Protein AF-A0AAW7AZ38-F1 (afdb_monomer_lite)

Radius of gyration: 20.63 Å; chains: 1; bounding box: 46×60×44 Å

Secondary structure (DSSP, 8-state):
-HHHHHHHHHHHTT-TTS-HHHHHHHHHHHHHHHTT-----HHHHH-SSTT-TT-TTS-SSEEEEEE-SSSSEEEEEEEEEPPTT-GGGEETTEE--SEEEEEEEEEEPPSS--SB-TTS-B---HHHHHHHHHHHHHHT--EEEEETTEEEEPPP----

Sequence (160 aa):
MQKLSYAWDVISSNDPDLSPRETDAIKRAIGALDEADFNLLPSELAVIRRDGAGYSDLPCPRLQLRWDKCGDICHYELVMELSEFDIRREKNGEVRSRFIAVPMGCTTRYPGGSPRSEAGVIDTPYRDGVHIRLDMKHLDLPGYALWEGHAYALQEFSHD

pLDDT: mean 72.19, std 16.55, range [35.34, 95.62]

Structure (mmCIF, N/CA/C/O backbone):
data_AF-A0AAW7AZ38-F1
#
_entry.id   AF-A0AAW7AZ38-F1
#
loop_
_atom_site.group_PDB
_atom_site.id
_atom_site.type_symbol
_atom_site.label_atom_id
_atom_site.label_alt_id
_atom_site.label_comp_id
_atom_site.label_asym_id
_atom_site.label_entity_id
_atom_site.label_seq_id
_atom_site.pdbx_PDB_ins_code
_atom_site.Cartn_x
_atom_site.Cartn_y
_atom_site.Cartn_z
_atom_site.occupancy
_atom_site.B_iso_or_equiv
_atom_site.auth_seq_id
_atom_site.auth_comp_id
_atom_site.auth_asym_id
_atom_site.auth_atom_id
_atom_site.pdbx_PDB_model_num
ATOM 1 N N . MET A 1 1 ? 6.780 34.246 11.605 1.00 49.94 1 MET A N 1
ATOM 2 C CA . MET A 1 1 ? 7.204 35.095 10.469 1.00 49.94 1 MET A CA 1
ATOM 3 C C . MET A 1 1 ? 8.673 35.530 10.532 1.00 49.94 1 MET A C 1
ATOM 5 O O . MET A 1 1 ? 9.352 35.346 9.539 1.00 49.94 1 MET A O 1
ATOM 9 N N . GLN A 1 2 ? 9.222 35.997 11.665 1.00 46.72 2 GLN A N 1
ATOM 10 C CA . GLN A 1 2 ? 10.632 36.458 11.755 1.00 46.72 2 GLN A CA 1
ATOM 11 C C . GLN A 1 2 ? 11.721 35.423 11.373 1.00 46.72 2 GLN A C 1
ATOM 13 O O . GLN A 1 2 ? 12.794 35.812 10.932 1.00 46.72 2 GLN A O 1
ATOM 18 N N . LYS A 1 3 ? 11.465 34.111 11.511 1.00 50.81 3 LYS A N 1
ATOM 19 C CA . LYS A 1 3 ? 12.450 33.052 11.194 1.00 50.81 3 LYS A CA 1
ATOM 20 C C . LYS A 1 3 ? 12.603 32.747 9.694 1.00 50.81 3 LYS A C 1
ATOM 22 O O . LYS A 1 3 ? 13.652 32.254 9.302 1.00 50.81 3 LYS A O 1
ATOM 27 N N . LEU A 1 4 ? 11.590 33.040 8.871 1.00 55.56 4 LEU A N 1
ATOM 28 C CA . LEU A 1 4 ? 11.641 32.808 7.417 1.00 55.56 4 LEU A CA 1
ATOM 29 C C . LEU A 1 4 ? 12.402 33.922 6.686 1.00 55.56 4 LEU A C 1
ATOM 31 O O . LEU A 1 4 ? 13.119 33.638 5.734 1.00 55.56 4 LEU A O 1
ATOM 35 N N . SER A 1 5 ? 12.331 35.162 7.187 1.00 60.81 5 SER A N 1
ATOM 36 C CA . SER A 1 5 ? 13.109 36.287 6.643 1.00 60.81 5 SER A CA 1
ATOM 37 C C . SER A 1 5 ? 14.618 36.049 6.775 1.00 60.81 5 SER A C 1
ATOM 39 O O . SER A 1 5 ? 15.341 36.227 5.805 1.00 60.81 5 SER A O 1
ATOM 41 N N . TYR A 1 6 ? 15.084 35.537 7.920 1.00 61.69 6 TYR A N 1
ATOM 42 C CA . TYR A 1 6 ? 16.502 35.219 8.119 1.00 61.69 6 TYR A CA 1
ATOM 43 C C . TYR A 1 6 ? 17.017 34.134 7.156 1.00 61.69 6 TYR A C 1
ATOM 45 O O . TYR A 1 6 ? 18.121 34.242 6.633 1.00 61.69 6 TYR A O 1
ATOM 53 N N . ALA A 1 7 ? 16.214 33.099 6.883 1.00 60.38 7 ALA A N 1
ATOM 54 C CA . ALA A 1 7 ? 16.587 32.039 5.945 1.00 60.38 7 ALA A CA 1
ATOM 55 C C . ALA A 1 7 ? 16.670 32.552 4.496 1.00 60.38 7 ALA A C 1
ATOM 57 O O . ALA A 1 7 ? 17.598 32.198 3.768 1.00 60.38 7 ALA A O 1
ATOM 58 N N . TRP A 1 8 ? 15.742 33.428 4.098 1.00 66.19 8 TRP A N 1
ATOM 59 C CA . TRP A 1 8 ? 15.791 34.105 2.802 1.00 66.19 8 TRP A CA 1
ATOM 60 C C . TRP A 1 8 ? 17.009 35.021 2.661 1.00 66.19 8 TRP A C 1
ATOM 62 O O . TRP A 1 8 ? 17.638 35.021 1.602 1.00 66.19 8 TRP A O 1
ATOM 72 N N . ASP A 1 9 ? 17.380 35.745 3.717 1.00 66.56 9 ASP A N 1
ATOM 73 C CA . ASP A 1 9 ? 18.547 36.632 3.716 1.00 66.56 9 ASP A CA 1
ATOM 74 C C . ASP A 1 9 ? 19.862 35.848 3.562 1.00 66.56 9 ASP A C 1
ATOM 76 O O . ASP A 1 9 ? 20.708 36.219 2.749 1.00 66.56 9 ASP A O 1
ATOM 80 N N . VAL A 1 10 ? 20.005 34.709 4.253 1.00 62.44 10 VAL A N 1
ATOM 81 C CA . VAL A 1 10 ? 21.181 33.821 4.137 1.00 62.44 10 VAL A CA 1
ATOM 82 C C . VAL A 1 10 ? 21.349 33.298 2.704 1.00 62.44 10 VAL A C 1
ATOM 84 O O . VAL A 1 10 ? 22.443 33.339 2.149 1.00 62.44 10 VAL A O 1
ATOM 87 N N . ILE A 1 11 ? 20.265 32.896 2.043 1.00 61.31 11 ILE A N 1
ATOM 88 C CA . ILE A 1 11 ? 20.314 32.352 0.672 1.00 61.31 11 ILE A CA 1
ATOM 89 C C . ILE A 1 11 ? 20.485 33.442 -0.385 1.00 61.31 11 ILE A C 1
ATOM 91 O O . ILE A 1 11 ? 21.109 33.217 -1.423 1.00 61.31 11 ILE A O 1
ATOM 95 N N . SER A 1 12 ? 19.928 34.626 -0.136 1.00 64.12 12 SER A N 1
ATOM 96 C CA . SER A 1 12 ? 20.070 35.781 -1.027 1.00 64.12 12 SER A CA 1
ATOM 97 C C . SER A 1 12 ? 21.464 36.403 -0.933 1.00 64.12 12 SER A C 1
ATOM 99 O O . SER A 1 12 ? 21.906 37.047 -1.881 1.00 64.12 12 SER A O 1
ATOM 101 N N . SER A 1 13 ? 22.177 36.170 0.175 1.00 63.50 13 SER A N 1
ATOM 102 C CA . SER A 1 13 ? 23.541 36.659 0.385 1.00 63.50 13 SER A CA 1
ATOM 103 C C . SER A 1 13 ? 24.637 35.899 -0.379 1.00 63.50 13 SER A C 1
ATOM 105 O O . SER A 1 13 ? 25.791 36.306 -0.290 1.00 63.50 13 SER A O 1
ATOM 107 N N . ASN A 1 14 ? 24.295 34.883 -1.193 1.00 58.84 14 ASN A N 1
ATOM 108 C CA . ASN A 1 14 ? 25.255 34.060 -1.950 1.00 58.84 14 ASN A CA 1
ATOM 109 C C . ASN A 1 14 ? 26.381 33.537 -1.040 1.00 58.84 14 ASN A C 1
ATOM 111 O O . ASN A 1 14 ? 27.549 33.900 -1.193 1.00 58.84 14 ASN A O 1
ATOM 115 N N . ASP A 1 15 ? 26.007 32.691 -0.081 1.00 63.75 15 ASP A N 1
ATOM 116 C CA . ASP A 1 15 ? 26.968 31.988 0.764 1.00 63.75 15 ASP A CA 1
ATOM 117 C C . ASP A 1 15 ? 27.976 31.220 -0.124 1.00 63.75 15 ASP A C 1
ATOM 119 O O . ASP A 1 15 ? 27.556 30.355 -0.903 1.00 63.75 15 ASP A O 1
ATOM 123 N N . PRO A 1 16 ? 29.283 31.552 -0.076 1.00 63.47 16 PRO A N 1
ATOM 124 C CA . PRO A 1 16 ? 30.288 30.973 -0.966 1.00 63.47 16 PRO A CA 1
ATOM 125 C C . PRO A 1 16 ? 30.515 29.474 -0.733 1.00 63.47 16 PRO A C 1
ATOM 127 O O . PRO A 1 16 ? 31.099 28.823 -1.602 1.00 63.47 16 PRO A O 1
ATOM 130 N N . ASP A 1 17 ? 30.044 28.928 0.392 1.00 72.06 17 ASP A N 1
ATOM 131 C CA . ASP A 1 17 ? 30.178 27.510 0.727 1.00 72.06 17 ASP A CA 1
ATOM 132 C C . ASP A 1 17 ? 29.023 26.649 0.185 1.00 72.06 17 ASP A C 1
ATOM 134 O O . ASP A 1 17 ? 29.096 25.419 0.225 1.00 72.06 17 ASP A O 1
ATOM 138 N N . LEU A 1 18 ? 27.965 27.260 -0.365 1.00 68.25 18 LEU A N 1
ATOM 139 C CA . LEU A 1 18 ? 26.851 26.530 -0.969 1.00 68.25 18 LEU A CA 1
ATOM 140 C C . LEU A 1 18 ? 27.056 26.345 -2.471 1.00 68.25 18 LEU A C 1
ATOM 142 O O . LEU A 1 18 ? 27.183 27.299 -3.242 1.00 68.25 18 LEU A O 1
ATOM 146 N N . SER A 1 19 ? 26.998 25.094 -2.933 1.00 76.44 19 SER A N 1
ATOM 147 C CA . SER A 1 19 ? 27.014 24.829 -4.369 1.00 76.44 19 SER A CA 1
ATOM 148 C C . SER A 1 19 ? 25.736 25.352 -5.049 1.00 76.44 19 SER A C 1
ATOM 150 O O . SER A 1 19 ? 24.683 25.500 -4.411 1.00 76.44 19 SER A O 1
ATOM 152 N N . PRO A 1 20 ? 25.753 25.563 -6.381 1.00 70.50 20 PRO A N 1
ATOM 153 C CA . PRO A 1 20 ? 24.559 25.977 -7.120 1.00 70.50 20 PRO A CA 1
ATOM 154 C C . PRO A 1 20 ? 23.374 25.016 -6.947 1.00 70.50 20 PRO A C 1
ATOM 156 O O . PRO A 1 20 ? 22.221 25.440 -6.917 1.00 70.50 20 PRO A O 1
ATOM 159 N N . ARG A 1 21 ? 23.655 23.715 -6.795 1.00 61.81 21 ARG A N 1
ATOM 160 C CA . ARG A 1 21 ? 22.635 22.672 -6.630 1.00 61.81 21 ARG A CA 1
ATOM 161 C C . ARG A 1 21 ? 22.004 22.694 -5.239 1.00 61.81 21 ARG A C 1
ATOM 163 O O . ARG A 1 21 ? 20.795 22.516 -5.122 1.00 61.81 21 ARG A O 1
ATOM 170 N N . GLU A 1 22 ? 22.806 22.907 -4.202 1.00 62.91 22 GLU A N 1
ATOM 171 C CA . GLU A 1 22 ? 22.313 23.038 -2.826 1.00 62.91 22 GLU A CA 1
ATOM 172 C C . GLU A 1 22 ? 21.500 24.322 -2.670 1.00 62.91 22 GLU A C 1
ATOM 174 O O . GLU A 1 22 ? 20.402 24.294 -2.121 1.00 62.91 22 GLU A O 1
ATOM 179 N N . THR A 1 23 ? 21.967 25.416 -3.272 1.00 69.88 23 THR A N 1
ATOM 180 C CA . THR A 1 23 ? 21.247 26.694 -3.304 1.00 69.88 23 THR A CA 1
ATOM 181 C C . THR A 1 23 ? 19.867 26.551 -3.958 1.00 69.88 23 THR A C 1
ATOM 183 O O . THR A 1 23 ? 18.871 27.030 -3.419 1.00 69.88 23 THR A O 1
ATOM 186 N N . ASP A 1 24 ? 19.780 25.858 -5.096 1.00 65.50 24 ASP A N 1
ATOM 187 C CA . ASP A 1 24 ? 18.519 25.574 -5.795 1.00 65.50 24 ASP A CA 1
ATOM 188 C C . ASP A 1 24 ? 17.581 24.664 -4.976 1.00 65.50 24 ASP A C 1
ATOM 190 O O . ASP A 1 24 ? 16.375 24.905 -4.893 1.00 65.50 24 ASP A O 1
ATOM 194 N N . ALA A 1 25 ? 18.123 23.646 -4.300 1.00 60.34 25 ALA A N 1
ATOM 195 C CA . ALA A 1 25 ? 17.347 22.773 -3.420 1.00 60.34 25 ALA A CA 1
ATOM 196 C C . ALA A 1 25 ? 16.750 23.527 -2.220 1.00 60.34 25 ALA A C 1
ATOM 198 O O . ALA A 1 25 ? 15.573 23.335 -1.908 1.00 60.34 25 ALA A O 1
ATOM 199 N N . ILE A 1 26 ? 17.521 24.413 -1.585 1.00 68.94 26 ILE A N 1
ATOM 200 C CA . ILE A 1 26 ? 17.048 25.193 -0.438 1.00 68.94 26 ILE A CA 1
ATOM 201 C C . ILE A 1 26 ? 16.027 26.249 -0.892 1.00 68.94 26 ILE A C 1
ATOM 203 O O . ILE A 1 26 ? 14.993 26.403 -0.245 1.00 68.94 26 ILE A O 1
ATOM 207 N N . LYS A 1 27 ? 16.241 26.912 -2.040 1.00 67.19 27 LYS A N 1
ATOM 208 C CA . LYS A 1 27 ? 15.257 27.844 -2.626 1.00 67.19 27 LYS A CA 1
ATOM 209 C C . LYS A 1 27 ? 13.917 27.168 -2.902 1.00 67.19 27 LYS A C 1
ATOM 211 O O . LYS A 1 27 ? 12.882 27.726 -2.554 1.00 67.19 27 LYS A O 1
ATOM 216 N N . ARG A 1 28 ? 13.924 25.949 -3.457 1.00 58.59 28 ARG A N 1
ATOM 217 C CA . ARG A 1 28 ? 12.696 25.155 -3.636 1.00 58.59 28 ARG A CA 1
ATOM 218 C C . ARG A 1 28 ? 12.037 24.794 -2.309 1.00 58.59 28 ARG A C 1
ATOM 220 O O . ARG A 1 28 ? 10.824 24.917 -2.192 1.00 58.59 28 ARG A O 1
ATOM 227 N N . ALA A 1 29 ? 12.818 24.368 -1.316 1.00 62.12 29 ALA A N 1
ATOM 228 C CA . ALA A 1 29 ? 12.289 24.008 -0.003 1.00 62.12 29 ALA A CA 1
ATOM 229 C C . ALA A 1 29 ? 11.642 25.208 0.706 1.00 62.12 29 ALA A C 1
ATOM 231 O O . ALA A 1 29 ? 10.582 25.064 1.301 1.00 62.12 29 ALA A O 1
ATOM 232 N N . ILE A 1 30 ? 12.242 26.397 0.612 1.00 67.69 30 ILE A N 1
ATOM 233 C CA . ILE A 1 30 ? 11.681 27.618 1.200 1.00 67.69 30 ILE A CA 1
ATOM 234 C C . ILE A 1 30 ? 10.493 28.137 0.401 1.00 67.69 30 ILE A C 1
ATOM 236 O O . ILE A 1 30 ? 9.507 28.508 1.020 1.00 67.69 30 ILE A O 1
ATOM 240 N N . GLY A 1 31 ? 10.539 28.116 -0.934 1.00 61.47 31 GLY A N 1
ATOM 241 C CA . GLY A 1 31 ? 9.373 28.442 -1.761 1.00 61.47 31 GLY A CA 1
ATOM 242 C C . GLY A 1 31 ? 8.173 27.564 -1.402 1.00 61.47 31 GLY A C 1
ATOM 243 O O . GLY A 1 31 ? 7.086 28.075 -1.166 1.00 61.47 31 GLY A O 1
ATOM 244 N N . ALA A 1 32 ? 8.404 26.263 -1.207 1.00 57.44 32 ALA A N 1
ATOM 245 C CA . ALA A 1 32 ? 7.376 25.336 -0.743 1.00 57.44 32 ALA A CA 1
ATOM 246 C C . ALA A 1 32 ? 6.857 25.669 0.675 1.00 57.44 32 ALA A C 1
ATOM 248 O O . ALA A 1 32 ? 5.685 25.452 0.968 1.00 57.44 32 ALA A O 1
ATOM 249 N N . LEU A 1 33 ? 7.704 26.205 1.561 1.00 61.50 33 LEU A N 1
ATOM 250 C CA . LEU A 1 33 ? 7.308 26.639 2.907 1.00 61.50 33 LEU A CA 1
ATOM 251 C C . LEU A 1 33 ? 6.565 27.988 2.917 1.00 61.50 33 LEU A C 1
ATOM 253 O O . LEU A 1 33 ? 5.692 28.179 3.762 1.00 61.50 33 LEU A O 1
ATOM 257 N N . ASP A 1 34 ? 6.910 28.910 2.015 1.00 61.50 34 ASP A N 1
ATOM 258 C CA . ASP A 1 34 ? 6.355 30.271 1.929 1.00 61.50 34 ASP A CA 1
ATOM 259 C C . ASP A 1 34 ? 5.014 30.302 1.175 1.00 61.50 34 ASP A C 1
ATOM 261 O O . ASP A 1 34 ? 4.111 31.049 1.545 1.00 61.50 34 ASP A O 1
ATOM 265 N N . GLU A 1 35 ? 4.827 29.410 0.194 1.00 59.31 35 GLU A N 1
ATOM 266 C CA . GLU A 1 35 ? 3.530 29.164 -0.463 1.00 59.31 35 GLU A CA 1
ATOM 267 C C . GLU A 1 35 ? 2.493 28.501 0.464 1.00 59.31 35 GLU A C 1
ATOM 269 O O . GLU A 1 35 ? 1.323 28.413 0.104 1.00 59.31 35 GLU A O 1
ATOM 274 N N . ALA A 1 36 ? 2.901 28.091 1.672 1.00 46.06 36 ALA A N 1
ATOM 275 C CA . ALA A 1 36 ? 2.042 27.669 2.773 1.00 46.06 36 ALA A CA 1
ATOM 276 C C . ALA A 1 36 ? 0.862 26.760 2.370 1.00 46.06 36 ALA A C 1
ATOM 278 O O . ALA A 1 36 ? -0.295 27.089 2.620 1.00 46.06 36 ALA A O 1
ATOM 279 N N . ASP A 1 37 ? 1.168 25.555 1.880 1.00 42.50 37 ASP A N 1
ATOM 280 C CA . ASP A 1 37 ? 0.288 24.386 2.052 1.00 42.50 37 ASP A CA 1
ATOM 281 C C . ASP A 1 37 ? 0.943 23.345 2.979 1.00 42.50 37 ASP A C 1
ATOM 283 O O . ASP A 1 37 ? 0.936 22.138 2.751 1.00 42.50 37 ASP A O 1
ATOM 287 N N . PHE A 1 38 ? 1.575 23.832 4.051 1.00 45.62 38 PHE A N 1
ATOM 288 C CA . PHE A 1 38 ? 2.080 23.001 5.144 1.00 45.62 38 PHE A CA 1
ATOM 289 C C . PHE A 1 38 ? 1.415 23.385 6.462 1.00 45.62 38 PHE A C 1
ATOM 291 O O . PHE A 1 38 ? 2.069 23.653 7.467 1.00 45.62 38 PHE A O 1
ATOM 298 N N . ASN A 1 39 ? 0.087 23.302 6.472 1.00 40.38 39 ASN A N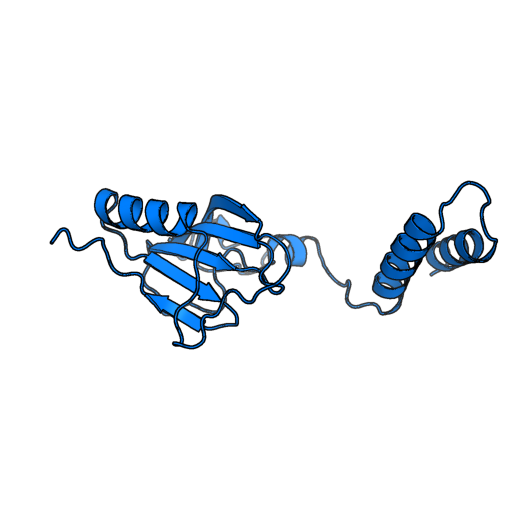 1
ATOM 299 C CA . ASN A 1 39 ? -0.638 22.910 7.677 1.00 40.38 39 ASN A CA 1
ATOM 300 C C . ASN A 1 39 ? -0.597 21.386 7.877 1.00 40.38 39 ASN A C 1
ATOM 302 O O . ASN A 1 39 ? -1.498 20.854 8.513 1.00 40.38 39 ASN A O 1
ATOM 306 N N . LEU A 1 40 ? 0.467 20.701 7.419 1.00 42.41 40 LEU A N 1
ATOM 307 C CA . LEU A 1 40 ? 0.701 19.292 7.725 1.00 42.41 40 LEU A CA 1
ATOM 308 C C . LEU A 1 40 ? 0.950 19.130 9.222 1.00 42.41 40 LEU A C 1
ATOM 310 O O . LEU A 1 40 ? 2.084 19.059 9.701 1.00 42.41 40 LEU A O 1
ATOM 314 N N . LEU A 1 41 ? -0.143 19.057 9.977 1.00 40.25 41 LEU A N 1
ATOM 315 C CA . LEU A 1 41 ? -0.137 18.582 11.344 1.00 40.25 41 LEU A CA 1
ATOM 316 C C . LEU A 1 41 ? 0.586 17.222 11.351 1.00 40.25 41 LEU A C 1
ATOM 318 O O . LEU A 1 41 ? 0.518 16.462 10.383 1.00 40.25 41 LEU A O 1
ATOM 322 N N . PRO A 1 42 ? 1.229 16.821 12.453 1.00 38.56 42 PRO A N 1
ATOM 323 C CA . PRO A 1 42 ? 1.682 15.441 12.606 1.00 38.56 42 PRO A CA 1
ATOM 324 C C . PRO A 1 42 ? 0.550 14.418 12.387 1.00 38.56 42 PRO A C 1
ATOM 326 O O . PRO A 1 42 ? 0.826 13.264 12.063 1.00 38.56 42 PRO A O 1
ATOM 329 N N . SER A 1 43 ? -0.720 14.831 12.535 1.00 37.28 43 SER A N 1
ATOM 330 C CA . SER A 1 43 ? -1.879 14.065 12.075 1.00 37.28 43 SER A CA 1
ATOM 331 C C . SER A 1 43 ? -1.907 13.929 10.555 1.00 37.28 43 SER A C 1
ATOM 333 O O . SER A 1 43 ? -2.078 12.814 10.110 1.00 37.28 43 SER A O 1
ATOM 335 N N . GLU A 1 44 ? -1.625 14.953 9.755 1.00 35.34 44 GLU A N 1
ATOM 336 C CA . GLU A 1 44 ? -1.526 14.857 8.290 1.00 35.34 44 GLU A CA 1
ATOM 337 C C . GLU A 1 44 ? -0.301 14.057 7.805 1.00 35.34 44 GLU A C 1
ATOM 339 O O . GLU A 1 44 ? -0.407 13.346 6.812 1.00 35.34 44 GLU A O 1
ATOM 344 N N . LEU A 1 45 ? 0.818 14.035 8.547 1.00 36.81 45 LEU A N 1
ATOM 345 C CA . LEU A 1 45 ? 1.923 13.084 8.299 1.00 36.81 45 LEU A CA 1
ATOM 346 C C . LEU A 1 45 ? 1.565 11.639 8.697 1.00 36.81 45 LEU A C 1
ATOM 348 O O . LEU A 1 45 ? 2.033 10.685 8.075 1.00 36.81 45 LEU A O 1
ATOM 352 N N . ALA A 1 46 ? 0.710 11.460 9.707 1.00 36.28 46 ALA A N 1
ATOM 353 C CA . ALA A 1 46 ? 0.133 10.164 10.071 1.00 36.28 46 ALA A CA 1
ATOM 354 C C . ALA A 1 46 ? -1.087 9.774 9.201 1.00 36.28 46 ALA A C 1
ATOM 356 O O . ALA A 1 46 ? -1.500 8.616 9.224 1.00 36.28 46 ALA A O 1
ATOM 357 N N . VAL A 1 47 ? -1.631 10.728 8.436 1.00 38.69 47 VAL A N 1
ATOM 358 C CA . VAL A 1 47 ? -2.810 10.653 7.551 1.00 38.69 47 VAL A CA 1
ATOM 359 C C . VAL A 1 47 ? -2.395 10.873 6.088 1.00 38.69 47 VAL A C 1
ATOM 361 O O . VAL A 1 47 ? -3.242 11.079 5.220 1.00 38.69 47 VAL A O 1
ATOM 364 N N . ILE A 1 48 ? -1.110 10.694 5.739 1.00 41.72 48 ILE A N 1
ATOM 365 C CA . ILE A 1 48 ? -0.740 10.315 4.367 1.00 41.72 48 ILE A CA 1
ATOM 366 C C . ILE A 1 48 ? -1.303 8.909 4.140 1.00 41.72 48 ILE A C 1
ATOM 368 O O . ILE A 1 48 ? -0.585 7.928 4.277 1.00 41.72 48 ILE A O 1
ATOM 372 N N . ARG A 1 49 ? -2.620 8.848 3.908 1.00 48.31 49 ARG A N 1
ATOM 373 C CA . ARG A 1 49 ? -3.502 7.787 3.410 1.00 48.31 49 ARG A CA 1
ATOM 374 C C . ARG A 1 49 ? -2.880 6.393 3.305 1.00 48.31 49 ARG A C 1
ATOM 376 O O . ARG A 1 49 ? -2.894 5.778 2.241 1.00 48.31 49 ARG A O 1
ATOM 383 N N . ARG A 1 50 ? -2.320 5.880 4.403 1.00 49.56 50 ARG A N 1
ATOM 384 C CA . ARG A 1 50 ? -1.838 4.493 4.465 1.00 49.56 50 ARG A CA 1
ATOM 385 C C . ARG A 1 50 ? -3.009 3.527 4.519 1.00 49.56 50 ARG A C 1
ATOM 387 O O . ARG A 1 50 ? -2.878 2.384 4.149 1.00 49.56 50 ARG A O 1
ATOM 394 N N . ASP A 1 51 ? -4.171 3.995 4.929 1.00 49.09 51 ASP A N 1
ATOM 395 C CA . ASP A 1 51 ? -5.406 3.236 5.068 1.00 49.09 51 ASP A CA 1
ATOM 396 C C . ASP A 1 51 ? -6.118 2.902 3.746 1.00 49.09 51 ASP A C 1
ATOM 398 O O . ASP A 1 51 ? -7.180 2.279 3.760 1.00 49.09 51 ASP A O 1
ATOM 402 N N . GLY A 1 52 ? -5.587 3.342 2.602 1.00 48.41 52 GLY A N 1
ATOM 403 C CA . GLY A 1 52 ? -6.317 3.251 1.344 1.00 48.41 52 GLY A CA 1
ATOM 404 C C . GLY A 1 52 ? -7.596 4.096 1.351 1.00 48.41 52 GLY A C 1
ATOM 405 O O . GLY A 1 52 ? -8.535 3.733 0.647 1.00 48.41 52 GLY A O 1
ATOM 406 N N . ALA A 1 53 ? -7.658 5.193 2.129 1.00 46.34 53 ALA A N 1
ATOM 407 C CA . ALA A 1 53 ? -8.755 6.164 2.092 1.00 46.34 53 ALA A CA 1
ATOM 408 C C . ALA A 1 53 ? -8.991 6.634 0.651 1.00 46.34 53 ALA A C 1
ATOM 410 O O . ALA A 1 53 ? -8.222 7.417 0.088 1.00 46.34 53 ALA A O 1
ATOM 411 N N . GLY A 1 54 ? -10.043 6.092 0.050 1.00 55.44 54 GLY A N 1
ATOM 412 C CA . GLY A 1 54 ? -10.328 6.162 -1.382 1.00 55.44 54 GLY A CA 1
ATOM 413 C C . GLY A 1 54 ? -10.849 4.839 -1.944 1.00 55.44 54 GLY A C 1
ATOM 414 O O . GLY A 1 54 ? -11.502 4.843 -2.976 1.00 55.44 54 GLY A O 1
ATOM 415 N N . TYR A 1 55 ? -10.620 3.727 -1.240 1.00 71.19 55 TYR A N 1
ATOM 416 C CA . TYR A 1 55 ? -10.986 2.375 -1.667 1.00 71.19 55 TYR A CA 1
ATOM 417 C C . TYR A 1 55 ? -11.715 1.611 -0.561 1.00 71.19 55 TYR A C 1
ATOM 419 O O . TYR A 1 55 ? -11.406 0.457 -0.260 1.00 71.19 55 TYR A O 1
ATOM 427 N N . SER A 1 56 ? -12.684 2.279 0.069 1.00 72.88 56 SER A N 1
ATOM 428 C CA . SER A 1 56 ? -13.543 1.697 1.104 1.00 72.88 56 SER A CA 1
ATOM 429 C C . SER A 1 56 ? -14.311 0.470 0.630 1.00 72.88 56 SER A C 1
ATOM 431 O O . SER A 1 56 ? -14.689 -0.350 1.462 1.00 72.88 56 SER A O 1
ATOM 433 N N . ASP A 1 57 ? -14.519 0.364 -0.677 1.00 82.62 57 ASP A N 1
ATOM 434 C CA . ASP A 1 57 ? -15.382 -0.633 -1.300 1.00 82.62 57 ASP A CA 1
ATOM 435 C C . ASP A 1 57 ? -14.610 -1.905 -1.681 1.00 82.62 57 ASP A C 1
ATOM 437 O O . ASP A 1 57 ? -15.205 -2.887 -2.121 1.00 82.62 57 ASP A O 1
ATOM 441 N N . LEU A 1 58 ? -13.282 -1.905 -1.507 1.00 86.62 58 LEU A N 1
ATOM 442 C CA . LEU A 1 58 ? -12.468 -3.102 -1.686 1.00 86.62 58 LEU A CA 1
ATOM 443 C C . LEU A 1 58 ? -12.628 -4.048 -0.488 1.00 86.62 58 LEU A C 1
ATOM 445 O O . LEU A 1 58 ? -12.724 -3.582 0.651 1.00 86.62 58 LEU A O 1
ATOM 449 N N . PRO A 1 59 ? -12.589 -5.372 -0.718 1.00 91.31 59 PRO A N 1
ATOM 450 C CA . PRO A 1 59 ? -12.684 -6.349 0.355 1.00 91.31 59 PRO A CA 1
ATOM 451 C C . PRO A 1 59 ? -11.533 -6.202 1.358 1.00 91.31 59 PRO A C 1
ATOM 453 O O . PRO A 1 59 ? -10.442 -5.717 1.040 1.00 91.31 59 PRO A O 1
ATOM 456 N N . CYS A 1 60 ? -11.796 -6.645 2.583 1.00 90.31 60 CYS A N 1
ATOM 457 C CA . CYS A 1 60 ? -10.825 -6.762 3.661 1.00 90.31 60 CYS A CA 1
ATOM 458 C C . CYS A 1 60 ? -10.975 -8.140 4.327 1.00 90.31 60 CYS A C 1
ATOM 460 O O . CYS A 1 60 ? -12.111 -8.576 4.523 1.00 90.31 60 CYS A O 1
ATOM 462 N N . PRO A 1 61 ? -9.874 -8.794 4.742 1.00 94.56 61 PRO A N 1
ATOM 463 C CA . PRO A 1 61 ? -8.478 -8.408 4.506 1.00 94.56 61 PRO A CA 1
ATOM 464 C C . PRO A 1 61 ? -8.064 -8.503 3.026 1.00 94.56 61 PRO A C 1
ATOM 466 O O . PRO A 1 61 ? -8.666 -9.245 2.254 1.00 94.56 61 PRO A O 1
ATOM 469 N N . ARG A 1 62 ? -7.051 -7.728 2.619 1.00 94.50 62 ARG A N 1
ATOM 470 C CA . ARG A 1 62 ? -6.503 -7.756 1.249 1.00 94.50 62 ARG A CA 1
ATOM 471 C C . ARG A 1 62 ? -5.025 -7.397 1.197 1.00 94.50 62 ARG A C 1
ATOM 473 O O . ARG A 1 62 ? -4.529 -6.666 2.052 1.00 94.50 62 ARG A O 1
ATOM 480 N N . LEU A 1 63 ? -4.361 -7.823 0.132 1.00 94.94 63 LEU A N 1
ATOM 481 C CA . LEU A 1 63 ? -3.033 -7.350 -0.242 1.00 94.94 63 LEU A CA 1
ATOM 482 C C . LEU A 1 63 ? -3.139 -6.193 -1.240 1.00 94.94 63 LEU A C 1
ATOM 484 O O . LEU A 1 63 ? -4.074 -6.115 -2.042 1.00 94.94 63 LEU A O 1
ATOM 488 N N . GLN A 1 64 ? -2.181 -5.273 -1.196 1.00 92.31 64 GLN A N 1
ATOM 489 C CA . GLN A 1 64 ? -2.243 -4.051 -1.985 1.00 92.31 64 GLN A CA 1
ATOM 490 C C . GLN A 1 64 ? -0.856 -3.570 -2.413 1.00 92.31 64 GLN A C 1
ATOM 492 O O . GLN A 1 64 ? 0.035 -3.414 -1.583 1.00 92.31 64 GLN A O 1
ATOM 497 N N . LEU A 1 65 ? -0.707 -3.265 -3.702 1.00 91.12 65 LEU A N 1
ATOM 498 C CA . LEU A 1 65 ? 0.371 -2.446 -4.246 1.00 91.12 65 LEU A CA 1
ATOM 499 C C . LEU A 1 65 ? -0.165 -1.040 -4.479 1.00 91.12 65 LEU A C 1
ATOM 501 O O . LEU A 1 65 ? -1.037 -0.841 -5.319 1.00 91.12 65 LEU A O 1
ATOM 505 N N . ARG A 1 66 ? 0.328 -0.056 -3.735 1.00 89.56 66 ARG A N 1
ATOM 506 C CA . ARG A 1 66 ? -0.131 1.330 -3.826 1.00 89.56 66 ARG A CA 1
ATOM 507 C C . ARG A 1 66 ? 1.005 2.225 -4.267 1.00 89.56 66 ARG A C 1
ATOM 509 O O . ARG A 1 66 ? 1.973 2.416 -3.537 1.00 89.56 66 ARG A O 1
ATOM 516 N N . TRP A 1 67 ? 0.855 2.814 -5.439 1.00 85.62 67 TRP A N 1
ATOM 517 C CA . TRP A 1 67 ? 1.753 3.860 -5.896 1.00 85.62 67 TRP A CA 1
ATOM 518 C C . TRP A 1 67 ? 1.492 5.166 -5.130 1.00 85.62 67 TRP A C 1
ATOM 520 O O . TRP A 1 67 ? 0.368 5.424 -4.682 1.00 85.62 67 TRP A O 1
ATOM 530 N N . ASP A 1 68 ? 2.540 5.964 -4.918 1.00 82.25 68 ASP A N 1
ATOM 531 C CA . ASP A 1 68 ? 2.416 7.316 -4.363 1.00 82.25 68 ASP A CA 1
ATOM 532 C C . ASP A 1 68 ? 1.724 8.268 -5.361 1.00 82.25 68 ASP A C 1
ATOM 534 O O . ASP A 1 68 ? 0.980 7.819 -6.219 1.00 82.25 68 ASP A O 1
ATOM 538 N N . LYS A 1 69 ? 1.842 9.592 -5.224 1.00 79.06 69 LYS A N 1
ATOM 539 C CA . LYS A 1 69 ? 1.240 10.514 -6.210 1.00 79.06 69 LYS A CA 1
ATOM 540 C C . LYS A 1 69 ? 2.134 10.749 -7.428 1.00 79.06 69 LYS A C 1
ATOM 542 O O . LYS A 1 69 ? 1.632 11.138 -8.474 1.00 79.06 69 LYS A O 1
ATOM 547 N N . CYS A 1 70 ? 3.439 10.557 -7.275 1.00 79.00 70 CYS A N 1
ATOM 548 C CA . CYS A 1 70 ? 4.425 10.836 -8.315 1.00 79.00 70 CYS A CA 1
ATOM 549 C C . CYS A 1 70 ? 4.678 9.613 -9.207 1.00 79.00 70 CYS A C 1
ATOM 551 O O . CYS A 1 70 ? 5.186 9.752 -10.314 1.00 79.00 70 CYS A O 1
ATOM 553 N N . GLY A 1 71 ? 4.282 8.422 -8.750 1.00 78.94 71 GLY A N 1
ATOM 554 C CA . GLY A 1 71 ? 4.566 7.151 -9.409 1.00 78.94 71 GLY A CA 1
ATOM 555 C C . GLY A 1 71 ? 5.990 6.667 -9.145 1.00 78.94 71 GLY A C 1
ATOM 556 O O . GLY A 1 71 ? 6.478 5.784 -9.850 1.00 78.94 71 GLY A O 1
ATOM 557 N N . ASP A 1 72 ? 6.653 7.240 -8.140 1.00 81.06 72 ASP A N 1
ATOM 558 C CA . ASP A 1 72 ? 8.063 6.990 -7.846 1.00 81.06 72 ASP A CA 1
ATOM 559 C C . ASP A 1 72 ? 8.228 5.850 -6.841 1.00 81.06 72 ASP A C 1
ATOM 561 O O . ASP A 1 72 ? 9.179 5.070 -6.930 1.00 81.06 72 ASP A O 1
ATOM 565 N N . ILE A 1 73 ? 7.294 5.728 -5.895 1.00 84.38 73 ILE A N 1
ATOM 566 C CA . ILE A 1 73 ? 7.320 4.712 -4.843 1.00 84.38 73 ILE A CA 1
ATOM 567 C C . ILE A 1 73 ? 6.080 3.828 -4.947 1.00 84.38 73 ILE A C 1
ATOM 569 O O . ILE A 1 73 ? 4.949 4.314 -4.916 1.00 84.38 73 ILE A O 1
ATOM 573 N N . CYS A 1 74 ? 6.298 2.515 -5.010 1.00 87.00 74 CYS A N 1
ATOM 574 C CA . CYS A 1 74 ? 5.262 1.503 -4.858 1.00 87.00 74 CYS A CA 1
ATOM 575 C C . CYS A 1 74 ? 5.333 0.917 -3.444 1.00 87.00 74 CYS A C 1
ATOM 577 O O . CYS A 1 74 ? 6.367 0.394 -3.027 1.00 87.00 74 CYS A O 1
ATOM 579 N N . HIS A 1 75 ? 4.244 1.022 -2.690 1.00 89.06 75 HIS A N 1
ATOM 580 C CA . HIS A 1 75 ? 4.105 0.456 -1.354 1.00 89.06 75 HIS A CA 1
ATOM 581 C C . HIS A 1 75 ? 3.418 -0.903 -1.428 1.00 89.06 75 HIS A C 1
ATOM 583 O O . HIS A 1 75 ? 2.338 -1.002 -2.005 1.00 89.06 75 HIS A O 1
ATOM 589 N N . TYR A 1 76 ? 4.004 -1.917 -0.797 1.00 91.25 76 TYR A N 1
ATOM 590 C CA . TYR A 1 76 ? 3.376 -3.216 -0.605 1.00 91.25 76 TYR A CA 1
ATOM 591 C C . TYR A 1 76 ? 2.796 -3.311 0.810 1.00 91.25 76 TYR A C 1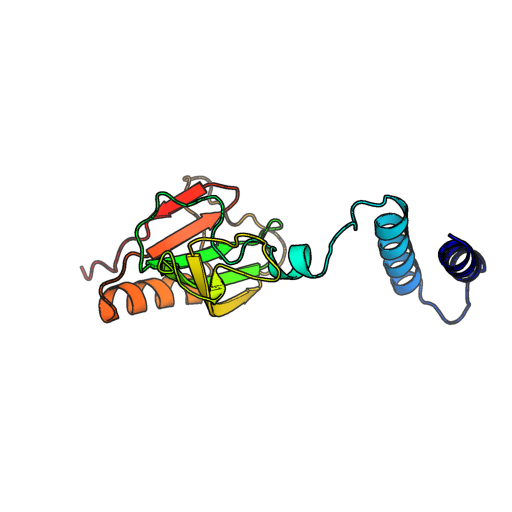
ATOM 593 O O . TYR A 1 76 ? 3.512 -3.122 1.797 1.00 91.25 76 TYR A O 1
ATOM 601 N N . GLU A 1 77 ? 1.491 -3.552 0.912 1.00 92.19 77 GLU A N 1
ATOM 602 C CA . GLU A 1 77 ? 0.714 -3.419 2.143 1.00 92.19 77 GLU A CA 1
ATOM 603 C C . GLU A 1 77 ? -0.273 -4.588 2.317 1.00 92.19 77 GLU A C 1
ATOM 605 O O . GLU A 1 77 ? -0.929 -5.007 1.362 1.00 92.19 77 GLU A O 1
ATOM 610 N N . LEU A 1 78 ? -0.439 -5.055 3.559 1.00 91.81 78 LEU A N 1
ATOM 611 C CA . LEU A 1 78 ? -1.590 -5.854 3.991 1.00 91.81 78 LEU A CA 1
ATOM 612 C C . LEU A 1 78 ? -2.610 -4.919 4.638 1.00 91.81 78 LEU A C 1
ATOM 614 O O . LEU A 1 78 ? -2.308 -4.273 5.643 1.00 91.81 78 LEU A O 1
ATOM 618 N N . VAL A 1 79 ? -3.818 -4.860 4.089 1.00 91.56 79 VAL A N 1
ATOM 619 C CA . VAL A 1 79 ? -4.892 -3.997 4.583 1.00 91.56 79 VAL A CA 1
ATOM 620 C C . VAL A 1 79 ? -5.933 -4.822 5.326 1.00 91.56 79 VAL A C 1
ATOM 622 O O . VAL A 1 79 ? -6.398 -5.851 4.837 1.00 91.56 79 VAL A O 1
ATOM 625 N N . MET A 1 80 ? -6.314 -4.349 6.509 1.00 89.69 80 MET A N 1
ATOM 626 C CA . MET A 1 80 ? -7.317 -4.972 7.369 1.00 89.69 80 MET A CA 1
ATOM 627 C C . MET A 1 80 ? -8.313 -3.929 7.866 1.00 89.69 80 MET A C 1
ATOM 629 O O . MET A 1 80 ? -7.966 -2.761 8.052 1.00 89.69 80 MET A O 1
ATOM 633 N N . GLU A 1 81 ? -9.546 -4.358 8.113 1.00 89.44 81 GLU A N 1
ATOM 634 C CA . GLU A 1 81 ? -10.549 -3.532 8.778 1.00 89.44 81 GLU A CA 1
ATOM 635 C C . GLU A 1 81 ? -10.353 -3.563 10.298 1.00 89.44 81 GLU A C 1
ATOM 637 O O . GLU A 1 81 ? -9.976 -4.577 10.890 1.00 89.44 81 GLU A O 1
ATOM 642 N N . LEU A 1 82 ? -10.572 -2.415 10.924 1.00 85.12 82 LEU A N 1
ATOM 643 C CA . LEU A 1 82 ? -10.549 -2.217 12.360 1.00 85.12 82 LEU A CA 1
ATOM 644 C C . LEU A 1 82 ? -11.980 -2.285 12.892 1.00 85.12 82 LEU A C 1
ATOM 646 O O . LEU A 1 82 ? -12.887 -1.674 12.329 1.00 85.12 82 LEU A O 1
ATOM 650 N N . SER A 1 83 ? -12.160 -2.987 14.011 1.00 86.62 83 SER A N 1
ATOM 651 C CA . SER A 1 83 ? -13.447 -3.047 14.712 1.00 86.62 83 SER A CA 1
ATOM 652 C C . SER A 1 83 ? -13.899 -1.659 15.161 1.00 86.62 83 SER A C 1
ATOM 654 O O . SER A 1 83 ? -13.071 -0.784 15.412 1.00 86.62 83 SER A O 1
ATOM 656 N N . GLU A 1 84 ? -15.210 -1.468 15.319 1.00 82.75 84 GLU A N 1
ATOM 657 C CA . GLU A 1 84 ? -15.799 -0.186 15.705 1.00 82.75 84 GLU A CA 1
ATOM 658 C C . GLU A 1 84 ? -15.148 0.403 16.969 1.00 82.75 84 GLU A C 1
ATOM 660 O O . GLU A 1 84 ? -14.831 1.589 17.006 1.00 82.75 84 GLU A O 1
ATOM 665 N N . PHE A 1 85 ? -14.850 -0.447 17.949 1.00 82.81 85 PHE A N 1
ATOM 666 C CA . PHE A 1 85 ? -14.281 -0.059 19.243 1.00 82.81 85 PHE A CA 1
ATOM 667 C C . PHE A 1 85 ? -12.764 -0.262 19.330 1.00 82.81 85 PHE A C 1
ATOM 669 O O . PHE A 1 85 ? -12.200 -0.379 20.418 1.00 82.81 85 PHE A O 1
ATOM 676 N N . ASP A 1 86 ? -12.085 -0.375 18.189 1.00 83.81 86 ASP A N 1
ATOM 677 C CA . ASP A 1 86 ? -10.640 -0.538 18.171 1.00 83.81 86 ASP A CA 1
ATOM 678 C C . ASP A 1 86 ? -9.946 0.769 18.570 1.00 83.81 86 ASP A C 1
ATOM 680 O O . ASP A 1 86 ? -10.135 1.804 17.934 1.00 83.81 86 ASP A O 1
ATOM 684 N N . ILE A 1 87 ? -9.075 0.712 19.581 1.00 81.44 87 ILE A N 1
ATOM 685 C CA . ILE A 1 87 ? -8.323 1.875 20.083 1.00 81.44 87 ILE A CA 1
ATOM 686 C C . ILE A 1 87 ? -7.488 2.572 19.000 1.00 81.44 87 ILE A C 1
ATOM 688 O O . ILE A 1 87 ? -7.113 3.730 19.147 1.00 81.44 87 ILE A O 1
ATOM 692 N N . ARG A 1 88 ? -7.174 1.889 17.894 1.00 78.12 88 ARG A N 1
ATOM 693 C CA . ARG A 1 88 ? -6.448 2.470 16.760 1.00 78.12 88 ARG A CA 1
ATOM 694 C C . ARG A 1 88 ? -7.328 3.418 15.938 1.00 78.12 88 ARG A C 1
ATOM 696 O O . ARG A 1 88 ? -6.775 4.264 15.229 1.00 78.12 88 ARG A O 1
ATOM 703 N N . ARG A 1 89 ? -8.660 3.313 16.057 1.00 75.00 89 ARG A N 1
ATOM 704 C CA . ARG A 1 89 ? -9.650 4.206 15.432 1.00 75.00 89 ARG A CA 1
ATOM 705 C C . ARG A 1 89 ? -9.834 5.528 16.172 1.00 75.00 89 ARG A C 1
ATOM 707 O O . ARG A 1 89 ? -10.440 6.433 15.611 1.00 75.00 89 ARG A O 1
ATOM 714 N N . GLU A 1 90 ? -9.281 5.679 17.371 1.00 70.50 90 GLU A N 1
ATOM 715 C CA . GLU A 1 90 ? -9.438 6.892 18.173 1.00 70.50 90 GLU A CA 1
ATOM 716 C C . GLU A 1 90 ? -8.072 7.459 18.565 1.00 70.50 90 GLU A C 1
ATOM 718 O O . GLU A 1 90 ? -7.213 6.773 19.119 1.00 70.50 90 GLU A O 1
ATOM 723 N N . LYS A 1 91 ? -7.844 8.745 18.292 1.00 66.00 91 LYS A N 1
ATOM 724 C CA . LYS A 1 91 ? -6.727 9.476 18.902 1.00 66.00 91 LYS A CA 1
ATOM 725 C C . LYS A 1 91 ? -7.194 10.863 19.288 1.00 66.00 91 LYS A C 1
ATOM 727 O O . LYS A 1 91 ? -7.595 11.630 18.427 1.00 66.00 91 LYS A O 1
ATOM 732 N N . ASN A 1 92 ? -7.099 11.193 20.573 1.00 67.81 92 ASN A N 1
ATOM 733 C CA . ASN A 1 92 ? -7.449 12.515 21.100 1.00 67.81 92 ASN A CA 1
ATOM 734 C C . ASN A 1 92 ? -8.881 12.975 20.736 1.00 67.81 92 ASN A C 1
ATOM 736 O O . ASN A 1 92 ? -9.109 14.166 20.558 1.00 67.81 92 ASN A O 1
ATOM 740 N N . GLY A 1 93 ? -9.835 12.044 20.609 1.00 65.81 93 GLY A N 1
ATOM 741 C CA . GLY A 1 93 ? -11.219 12.344 20.213 1.00 65.81 93 GLY A CA 1
ATOM 742 C C . GLY A 1 93 ? -11.455 12.469 18.702 1.00 65.81 93 GLY A C 1
ATOM 743 O O . GLY A 1 93 ? -12.591 12.680 18.290 1.00 65.81 93 GLY A O 1
ATOM 744 N N . GLU A 1 94 ? -10.423 12.309 17.868 1.00 65.94 94 GLU A N 1
ATOM 745 C CA . GLU A 1 94 ? -10.564 12.258 16.410 1.00 65.94 94 GLU A CA 1
ATOM 746 C C . GLU A 1 94 ? -10.804 10.821 15.930 1.00 65.94 94 GLU A C 1
ATOM 748 O O . GLU A 1 94 ? -10.052 9.900 16.279 1.00 65.94 94 GLU A O 1
ATOM 753 N N . VAL A 1 95 ? -11.831 10.650 15.090 1.00 65.44 95 VAL A N 1
ATOM 754 C CA . VAL A 1 95 ? -12.129 9.386 14.408 1.00 65.44 95 VAL A CA 1
ATOM 755 C C . VAL A 1 95 ? -11.126 9.187 13.277 1.00 65.44 95 VAL A C 1
ATOM 757 O O . VAL A 1 95 ? -11.049 9.975 12.335 1.00 65.44 95 VAL A O 1
ATOM 760 N N . ARG A 1 96 ? -10.353 8.111 13.373 1.00 71.44 96 ARG A N 1
ATOM 761 C CA . ARG A 1 96 ? -9.400 7.671 12.355 1.00 71.44 96 ARG A CA 1
ATOM 762 C C . ARG A 1 96 ? -10.055 6.699 11.385 1.00 71.44 96 ARG A C 1
ATOM 764 O O . ARG A 1 96 ? -11.200 6.278 11.552 1.00 71.44 96 ARG A O 1
ATOM 771 N N . SER A 1 97 ? -9.293 6.332 10.360 1.00 74.44 97 SER A N 1
ATOM 772 C CA . SER A 1 97 ? -9.728 5.356 9.374 1.00 74.44 97 SER A CA 1
ATOM 773 C C . SER A 1 97 ? -10.245 4.068 10.001 1.00 74.44 97 SER A C 1
ATOM 775 O O . SER A 1 97 ? -9.710 3.581 10.997 1.00 74.44 97 SER A O 1
ATOM 777 N N . ARG A 1 98 ? -11.254 3.476 9.357 1.00 81.44 98 ARG A N 1
ATOM 778 C CA . ARG A 1 98 ? -11.704 2.116 9.667 1.00 81.44 98 ARG A CA 1
ATOM 779 C C . ARG A 1 98 ? -10.722 1.045 9.195 1.00 81.44 98 ARG A C 1
ATOM 781 O O . ARG A 1 98 ? -10.949 -0.119 9.478 1.00 81.44 98 ARG A O 1
ATOM 788 N N . PHE A 1 99 ? -9.661 1.406 8.477 1.00 85.44 99 PHE A N 1
ATOM 789 C CA . PHE A 1 99 ? -8.674 0.457 7.978 1.00 85.44 99 PHE A CA 1
ATOM 790 C C . PHE A 1 99 ? -7.291 0.714 8.560 1.00 85.44 99 PHE A C 1
ATOM 792 O O . PHE A 1 99 ? -6.908 1.847 8.855 1.00 85.44 99 PHE A O 1
ATOM 799 N N . ILE A 1 100 ? -6.515 -0.358 8.663 1.00 84.88 100 ILE A N 1
ATOM 800 C CA . ILE A 1 100 ? -5.083 -0.313 8.923 1.00 84.88 100 ILE A CA 1
ATOM 801 C C . ILE A 1 100 ? -4.344 -0.966 7.761 1.00 84.88 100 ILE A C 1
ATOM 803 O O . ILE A 1 100 ? -4.729 -2.041 7.309 1.00 84.88 100 ILE A O 1
ATOM 807 N N . ALA A 1 101 ? -3.265 -0.332 7.310 1.00 87.12 101 ALA A N 1
ATOM 808 C CA . ALA A 1 101 ? -2.289 -0.971 6.443 1.00 87.12 101 ALA A CA 1
ATOM 809 C C . ALA A 1 101 ? -1.037 -1.325 7.232 1.00 87.12 101 ALA A C 1
ATOM 811 O O . ALA A 1 101 ? -0.412 -0.472 7.870 1.00 87.12 101 ALA A O 1
ATOM 812 N N . VAL A 1 102 ? -0.672 -2.596 7.161 1.00 86.00 102 VAL A N 1
ATOM 813 C CA . VAL A 1 102 ? 0.590 -3.124 7.655 1.00 86.00 102 VAL A CA 1
ATOM 814 C C . VAL A 1 102 ? 1.582 -3.078 6.491 1.00 86.00 102 VAL A C 1
ATOM 816 O O . VAL A 1 102 ? 1.360 -3.759 5.488 1.00 86.00 102 VAL A O 1
ATOM 819 N N . PRO A 1 103 ? 2.654 -2.271 6.575 1.00 88.19 103 PRO A N 1
ATOM 820 C CA . PRO A 1 103 ? 3.646 -2.206 5.511 1.00 88.19 103 PRO A CA 1
ATOM 821 C C . PRO A 1 103 ? 4.408 -3.533 5.424 1.00 88.19 103 PRO A C 1
ATOM 823 O O . PRO A 1 103 ? 4.969 -3.993 6.417 1.00 88.19 103 PRO A O 1
ATOM 826 N N . MET A 1 104 ? 4.442 -4.122 4.231 1.00 85.81 104 MET A N 1
ATOM 827 C CA . MET A 1 104 ? 5.180 -5.350 3.913 1.00 85.81 104 MET A CA 1
ATOM 828 C C . MET A 1 104 ? 6.464 -5.063 3.125 1.00 85.81 104 MET A C 1
ATOM 830 O O . MET A 1 104 ? 7.404 -5.852 3.163 1.00 85.81 104 MET A O 1
ATOM 834 N N . GLY A 1 105 ? 6.538 -3.911 2.453 1.00 85.94 105 GLY A N 1
ATOM 835 C CA . GLY A 1 105 ? 7.729 -3.449 1.746 1.00 85.94 105 GLY A CA 1
ATOM 836 C C . GLY A 1 105 ? 7.464 -2.197 0.914 1.00 85.94 105 GLY A C 1
ATOM 837 O O . GLY A 1 105 ? 6.335 -1.707 0.839 1.00 85.94 105 GLY A O 1
ATOM 838 N N . CYS A 1 106 ? 8.506 -1.666 0.282 1.00 87.94 106 CYS A N 1
ATOM 839 C CA . CYS A 1 106 ? 8.362 -0.672 -0.773 1.00 87.94 106 CYS A CA 1
ATOM 840 C C . CYS A 1 106 ? 9.487 -0.795 -1.801 1.00 87.94 106 CYS A C 1
ATOM 842 O O . CYS A 1 106 ? 10.606 -1.190 -1.467 1.00 87.94 106 CYS A O 1
ATOM 844 N N . THR A 1 107 ? 9.180 -0.405 -3.032 1.00 85.94 107 THR A N 1
ATOM 845 C CA . THR A 1 107 ? 10.129 -0.378 -4.144 1.00 85.94 107 THR A CA 1
ATOM 846 C C . THR A 1 107 ? 10.079 0.981 -4.815 1.00 85.94 107 THR A C 1
ATOM 848 O O . THR A 1 107 ? 9.005 1.545 -5.031 1.00 85.94 107 THR A O 1
ATOM 851 N N . THR A 1 108 ? 11.250 1.510 -5.156 1.00 81.81 108 THR A N 1
ATOM 852 C CA . THR A 1 108 ? 11.377 2.717 -5.968 1.00 81.81 108 THR A CA 1
ATOM 853 C C . THR A 1 108 ? 11.439 2.356 -7.446 1.00 81.81 108 THR A C 1
ATOM 855 O O . THR A 1 108 ? 12.122 1.413 -7.857 1.00 81.81 108 THR A O 1
ATOM 858 N N . ARG A 1 109 ? 10.730 3.121 -8.268 1.00 73.38 109 ARG A N 1
ATOM 859 C CA . ARG A 1 109 ? 10.815 3.032 -9.723 1.00 73.38 109 ARG A CA 1
ATOM 860 C C . ARG A 1 109 ? 12.074 3.758 -10.206 1.00 73.38 109 ARG A C 1
ATOM 862 O O . ARG A 1 109 ? 12.486 4.760 -9.626 1.00 73.38 109 ARG A O 1
ATOM 869 N N . TYR A 1 110 ? 12.689 3.268 -11.284 1.00 61.59 110 TYR A N 1
ATOM 870 C CA . TYR A 1 110 ? 13.705 4.044 -12.004 1.00 61.59 110 TYR A CA 1
ATOM 871 C C . TYR A 1 110 ? 13.036 5.236 -12.729 1.00 61.59 110 TYR A C 1
ATOM 873 O O . TYR A 1 110 ? 11.894 5.098 -13.184 1.00 61.59 110 TYR A O 1
ATOM 881 N N . PRO A 1 111 ? 13.708 6.396 -12.872 1.00 54.25 111 PRO A N 1
ATOM 882 C CA . PRO A 1 111 ? 13.098 7.593 -13.459 1.00 54.25 111 PRO A CA 1
ATOM 883 C C . PRO A 1 111 ? 12.632 7.362 -14.907 1.00 54.25 111 PRO A C 1
ATOM 885 O O . PRO A 1 111 ? 13.390 6.810 -15.704 1.00 54.25 111 PRO A O 1
ATOM 888 N N . GLY A 1 112 ? 11.428 7.836 -15.269 1.00 54.84 112 GLY A N 1
ATOM 889 C CA . GLY A 1 112 ? 11.039 8.023 -16.681 1.00 54.84 112 GLY A CA 1
ATOM 890 C C . GLY A 1 112 ? 9.826 7.250 -17.212 1.00 54.84 112 GLY A C 1
ATOM 891 O O . GLY A 1 112 ? 9.756 6.988 -18.406 1.00 54.84 112 GLY A O 1
ATOM 892 N N . GLY A 1 113 ? 8.847 6.880 -16.387 1.00 57.16 113 GLY A N 1
ATOM 893 C CA . GLY A 1 113 ? 7.603 6.310 -16.917 1.00 57.16 113 GLY A CA 1
ATOM 894 C C . GLY A 1 113 ? 6.451 6.293 -15.916 1.00 57.16 113 GLY A C 1
ATOM 895 O O . GLY A 1 113 ? 6.654 6.364 -14.708 1.00 57.16 113 GLY A O 1
ATOM 896 N N . SER A 1 114 ? 5.235 6.233 -16.442 1.00 64.50 114 SER A N 1
ATOM 897 C CA . SER A 1 114 ? 4.023 6.161 -15.631 1.00 64.50 114 SER A CA 1
ATOM 898 C C . SER A 1 114 ? 3.828 4.742 -15.076 1.00 64.50 114 SER A C 1
ATOM 900 O O . SER A 1 114 ? 4.157 3.778 -15.773 1.00 64.50 114 SER A O 1
ATOM 902 N N . PRO A 1 115 ? 3.251 4.580 -13.870 1.00 66.75 115 PRO A N 1
ATOM 903 C CA . PRO A 1 115 ? 2.731 3.297 -13.395 1.00 66.75 115 PRO A CA 1
ATOM 904 C C . PRO A 1 115 ? 1.611 2.727 -14.272 1.00 66.75 115 PRO A C 1
ATOM 906 O O . PRO A 1 115 ? 1.249 1.564 -14.133 1.00 66.75 115 PRO A O 1
ATOM 909 N N . ARG A 1 116 ? 1.014 3.533 -15.154 1.00 65.81 116 ARG A N 1
ATOM 910 C CA . ARG A 1 116 ? -0.077 3.115 -16.031 1.00 65.81 116 ARG A CA 1
ATOM 911 C C . ARG A 1 116 ? 0.461 2.685 -17.395 1.00 65.81 116 ARG A C 1
ATOM 913 O O . ARG A 1 116 ? 1.130 3.460 -18.072 1.00 65.81 116 ARG A O 1
ATOM 920 N N . SER A 1 117 ? 0.111 1.474 -17.824 1.00 62.31 117 SER A N 1
ATOM 921 C CA . SER A 1 117 ? 0.294 1.037 -19.212 1.00 62.31 117 SER A CA 1
ATOM 922 C C . SER A 1 117 ? -0.833 1.563 -20.111 1.00 62.31 117 SER A C 1
ATOM 924 O O . SER A 1 117 ? -1.957 1.796 -19.655 1.00 62.31 117 SER A O 1
ATOM 926 N N . GLU A 1 118 ? -0.553 1.703 -21.410 1.00 58.72 118 GLU A N 1
ATOM 927 C CA . GLU A 1 118 ? -1.519 2.156 -22.428 1.00 58.72 118 GLU A CA 1
ATOM 928 C C . GLU A 1 118 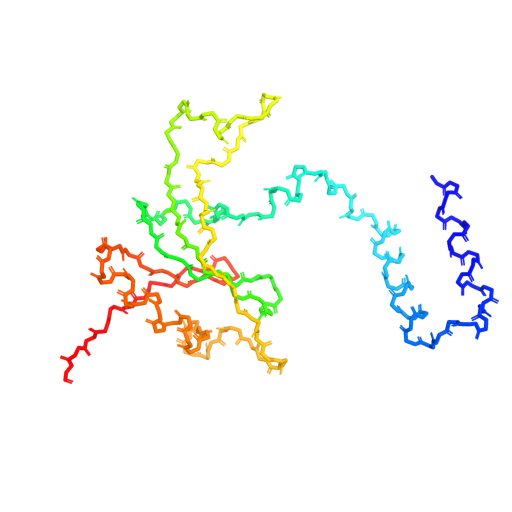? -2.791 1.287 -22.492 1.00 58.72 118 GLU A C 1
ATOM 930 O O . GLU A 1 118 ? -3.852 1.768 -22.883 1.00 58.72 118 GLU A O 1
ATOM 935 N N . ALA A 1 119 ? -2.724 0.033 -22.034 1.00 62.25 119 ALA A N 1
ATOM 936 C CA . ALA A 1 119 ? -3.840 -0.912 -22.025 1.00 62.25 119 ALA A CA 1
ATOM 937 C C . ALA A 1 119 ? -4.748 -0.812 -20.781 1.00 62.25 119 ALA A C 1
ATOM 939 O O . ALA A 1 119 ? -5.599 -1.672 -20.569 1.00 62.25 119 ALA A O 1
ATOM 940 N N . GLY A 1 120 ? -4.565 0.198 -19.923 1.00 61.59 120 GLY A N 1
ATOM 941 C CA . GLY A 1 120 ? -5.341 0.318 -18.684 1.00 61.59 120 GLY A CA 1
ATOM 942 C C . GLY A 1 120 ? -4.948 -0.705 -17.614 1.00 61.59 120 GLY A C 1
ATOM 943 O O . GLY A 1 120 ? -5.723 -0.953 -16.700 1.00 61.59 120 GLY A O 1
ATOM 944 N N . VAL A 1 121 ? -3.753 -1.289 -17.710 1.00 68.88 121 VAL A N 1
ATOM 945 C CA . VAL A 1 121 ? -3.164 -2.142 -16.668 1.00 68.88 121 VAL A CA 1
ATOM 946 C C . VAL A 1 121 ? -2.133 -1.322 -15.897 1.00 68.88 121 VAL A C 1
ATOM 948 O O . VAL A 1 121 ? -1.363 -0.581 -16.511 1.00 68.88 121 VAL A O 1
ATOM 951 N N . ILE A 1 122 ? -2.094 -1.437 -14.569 1.00 73.56 122 ILE A N 1
ATOM 952 C CA . ILE A 1 122 ? -0.978 -0.884 -13.794 1.00 73.56 122 ILE A CA 1
ATOM 953 C C . ILE A 1 122 ? 0.243 -1.776 -14.001 1.00 73.56 122 ILE A C 1
ATOM 955 O O . ILE A 1 122 ? 0.206 -2.967 -13.693 1.00 73.56 122 ILE A O 1
ATOM 959 N N . ASP A 1 123 ? 1.328 -1.181 -14.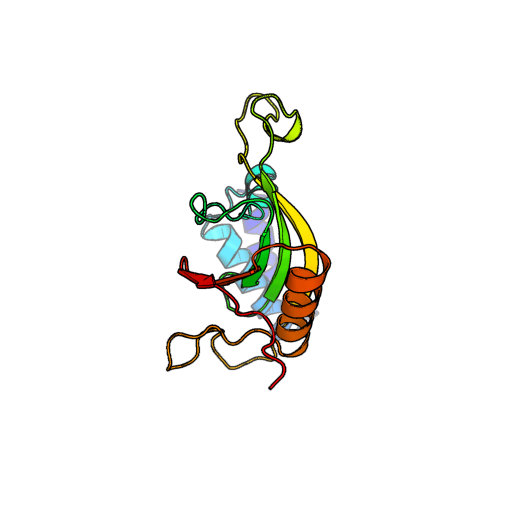483 1.00 73.44 123 ASP A N 1
ATOM 960 C CA . ASP A 1 123 ? 2.647 -1.790 -14.467 1.00 73.44 123 ASP A CA 1
ATOM 961 C C . ASP A 1 123 ? 3.151 -1.811 -13.019 1.00 73.44 123 ASP A C 1
ATOM 963 O O . ASP A 1 123 ? 3.514 -0.791 -12.430 1.00 73.44 123 ASP A O 1
ATOM 967 N N . THR A 1 124 ? 3.071 -2.980 -12.394 1.00 75.88 124 THR A N 1
ATOM 968 C CA . THR A 1 124 ? 3.614 -3.211 -11.054 1.00 75.88 124 THR A CA 1
ATOM 969 C C . THR A 1 124 ? 5.109 -3.489 -11.167 1.00 75.88 124 THR A C 1
ATOM 971 O O . THR A 1 124 ? 5.498 -4.186 -12.108 1.00 75.88 124 THR A O 1
ATOM 974 N N . PRO A 1 125 ? 5.956 -3.077 -10.203 1.00 73.81 125 PRO A N 1
ATOM 975 C CA . PRO A 1 125 ? 7.357 -3.482 -10.214 1.00 73.81 125 PRO A CA 1
ATOM 976 C C . PRO A 1 125 ? 7.434 -5.007 -10.325 1.00 73.81 125 PRO A C 1
ATOM 978 O O . PRO A 1 125 ? 6.767 -5.701 -9.559 1.00 73.81 125 PRO A O 1
ATOM 981 N N . TYR A 1 126 ? 8.210 -5.530 -11.282 1.00 68.31 126 TYR A N 1
ATOM 982 C CA . TYR A 1 126 ? 8.209 -6.963 -11.624 1.00 68.31 126 TYR A CA 1
ATOM 983 C C . TYR A 1 126 ? 8.296 -7.865 -10.384 1.00 68.31 126 TYR A C 1
ATOM 985 O O . TYR A 1 126 ? 7.527 -8.811 -10.229 1.00 68.31 126 TYR A O 1
ATOM 993 N N . ARG A 1 127 ? 9.197 -7.518 -9.459 1.00 76.81 127 ARG A N 1
ATOM 994 C CA . ARG A 1 127 ? 9.405 -8.246 -8.208 1.00 76.81 127 ARG A CA 1
ATOM 995 C C . ARG A 1 127 ? 8.168 -8.223 -7.305 1.00 76.81 127 ARG A C 1
ATOM 997 O O . ARG A 1 127 ? 7.734 -9.273 -6.842 1.00 76.81 127 ARG A O 1
ATOM 1004 N N . ASP A 1 128 ? 7.580 -7.052 -7.103 1.00 79.81 128 ASP A N 1
ATOM 1005 C CA . ASP A 1 128 ? 6.444 -6.871 -6.198 1.00 79.81 128 ASP A CA 1
ATOM 1006 C C . ASP A 1 128 ? 5.164 -7.483 -6.770 1.00 79.81 128 ASP A C 1
ATOM 1008 O O . ASP A 1 128 ? 4.405 -8.108 -6.036 1.00 79.81 128 ASP A O 1
ATOM 1012 N N . GLY A 1 129 ? 4.961 -7.382 -8.089 1.00 84.62 129 GLY A N 1
ATOM 1013 C CA . GLY A 1 129 ? 3.848 -8.019 -8.793 1.00 84.62 129 GLY A CA 1
ATOM 1014 C C . GLY A 1 129 ? 3.883 -9.548 -8.705 1.00 84.62 129 GLY A C 1
ATOM 1015 O O . GLY A 1 129 ? 2.841 -10.184 -8.561 1.00 84.62 129 GLY A O 1
ATOM 1016 N N . VAL A 1 130 ? 5.074 -10.155 -8.746 1.00 88.50 130 VAL A N 1
ATOM 1017 C CA . VAL A 1 130 ? 5.240 -11.599 -8.513 1.00 88.50 130 VAL A CA 1
ATOM 1018 C C . VAL A 1 130 ? 4.985 -11.945 -7.045 1.00 88.50 130 VAL A C 1
ATOM 1020 O O . VAL A 1 130 ? 4.245 -12.887 -6.767 1.00 88.50 130 VAL A O 1
ATOM 1023 N N . HIS A 1 131 ? 5.566 -11.190 -6.107 1.00 91.00 131 HIS A N 1
ATOM 1024 C CA . HIS A 1 131 ? 5.434 -11.467 -4.675 1.00 91.00 131 HIS A CA 1
ATOM 1025 C C . HIS A 1 131 ? 3.990 -11.375 -4.191 1.00 91.00 131 HIS A C 1
ATOM 1027 O O . HIS A 1 131 ? 3.516 -12.318 -3.565 1.00 91.00 131 HIS A O 1
ATOM 1033 N N . ILE A 1 132 ? 3.262 -10.317 -4.557 1.00 93.31 132 ILE A N 1
ATOM 1034 C CA . ILE A 1 132 ? 1.867 -10.177 -4.134 1.00 93.31 132 ILE A CA 1
ATOM 1035 C C . ILE A 1 132 ? 1.002 -11.335 -4.638 1.00 93.31 132 ILE A C 1
ATOM 1037 O O . ILE A 1 132 ? 0.190 -11.843 -3.881 1.00 93.31 132 ILE A O 1
ATOM 1041 N N . ARG A 1 133 ? 1.198 -11.821 -5.872 1.00 92.88 133 ARG A N 1
ATOM 1042 C CA . ARG A 1 133 ? 0.428 -12.963 -6.401 1.00 92.88 133 ARG A CA 1
ATOM 1043 C C . ARG A 1 133 ? 0.747 -14.270 -5.683 1.00 92.88 133 ARG A C 1
ATOM 1045 O O . ARG A 1 133 ? -0.141 -15.098 -5.499 1.00 92.88 133 ARG A O 1
ATOM 1052 N N . LEU A 1 134 ? 2.007 -14.473 -5.294 1.00 92.88 134 LEU A N 1
ATOM 1053 C CA . LEU A 1 134 ? 2.381 -15.618 -4.466 1.00 92.88 134 LEU A CA 1
ATOM 1054 C C . LEU A 1 134 ? 1.716 -15.516 -3.093 1.00 92.88 134 LEU A C 1
ATOM 1056 O O . LEU A 1 134 ? 1.120 -16.491 -2.643 1.00 92.88 134 LEU A O 1
ATOM 1060 N N . ASP A 1 135 ? 1.763 -14.348 -2.462 1.00 94.94 135 ASP A N 1
ATOM 1061 C CA . ASP A 1 135 ? 1.185 -14.133 -1.136 1.00 94.94 135 ASP A CA 1
ATOM 1062 C C . ASP A 1 135 ? -0.349 -14.221 -1.158 1.00 94.94 135 ASP A C 1
ATOM 1064 O O . ASP A 1 135 ? -0.920 -14.825 -0.256 1.00 94.94 135 ASP A O 1
ATOM 1068 N N . MET A 1 136 ? -1.014 -13.729 -2.213 1.00 95.25 136 MET A N 1
ATOM 1069 C CA . MET A 1 136 ? -2.460 -13.896 -2.441 1.00 95.25 136 MET A CA 1
ATOM 1070 C C . MET A 1 136 ? -2.852 -15.370 -2.352 1.00 95.25 136 MET A C 1
ATOM 1072 O O . MET A 1 136 ? -3.736 -15.731 -1.581 1.00 95.25 136 MET A O 1
ATOM 1076 N N . LYS A 1 137 ? -2.127 -16.230 -3.077 1.00 94.06 137 LYS A N 1
ATOM 1077 C CA . LYS A 1 137 ? -2.366 -17.675 -3.099 1.00 94.06 137 LYS A CA 1
ATOM 1078 C C . LYS A 1 137 ? -2.090 -18.344 -1.750 1.00 94.06 137 LYS A C 1
ATOM 1080 O O . LYS A 1 137 ? -2.811 -19.256 -1.364 1.00 94.06 137 LYS A O 1
ATOM 1085 N N . HIS A 1 138 ? -1.029 -17.944 -1.047 1.00 95.62 138 HIS A N 1
ATOM 1086 C CA . HIS A 1 138 ? -0.661 -18.570 0.231 1.00 95.62 138 HIS A CA 1
ATOM 1087 C C . HIS A 1 138 ? -1.563 -18.136 1.388 1.00 95.62 138 HIS A C 1
ATOM 1089 O O . HIS A 1 138 ? -1.779 -18.918 2.311 1.00 95.62 138 HIS A O 1
ATOM 1095 N N . LEU A 1 139 ? -2.048 -16.894 1.358 1.00 94.75 139 LEU A N 1
ATOM 1096 C CA . LEU A 1 139 ? -2.880 -16.315 2.410 1.00 94.75 139 LEU A CA 1
ATOM 1097 C C . LEU A 1 139 ? -4.382 -16.425 2.117 1.00 94.75 139 LEU A C 1
ATOM 1099 O O . LEU A 1 139 ? -5.168 -16.110 3.005 1.00 94.75 139 LEU A O 1
ATOM 1103 N N . ASP A 1 140 ? -4.761 -16.862 0.912 1.00 95.50 140 ASP A N 1
ATOM 1104 C CA . ASP A 1 140 ? -6.145 -16.870 0.416 1.00 95.50 140 ASP A CA 1
ATOM 1105 C C . ASP A 1 140 ? -6.784 -15.471 0.502 1.00 95.50 140 ASP A C 1
ATOM 1107 O O . ASP A 1 140 ? -7.866 -15.267 1.053 1.00 95.50 140 ASP A O 1
ATOM 1111 N N . LEU A 1 141 ? -6.046 -14.465 0.013 1.00 95.62 141 LEU A N 1
ATOM 1112 C CA . LEU A 1 141 ? -6.440 -13.056 0.064 1.00 95.62 141 LEU A CA 1
ATOM 1113 C C . LEU A 1 141 ? -6.499 -12.432 -1.332 1.00 95.62 141 LEU A C 1
ATOM 1115 O O . LEU A 1 141 ? -5.610 -12.670 -2.152 1.00 95.62 141 LEU A O 1
ATOM 1119 N N . PRO A 1 142 ? -7.469 -11.537 -1.593 1.00 95.38 142 PRO A N 1
ATOM 1120 C CA . PRO A 1 142 ? -7.490 -10.777 -2.832 1.00 95.38 142 PRO A CA 1
ATOM 1121 C C . PRO A 1 142 ? -6.350 -9.747 -2.857 1.00 95.38 142 PRO A C 1
ATOM 1123 O O . PRO A 1 142 ? -5.972 -9.183 -1.825 1.00 95.38 142 PRO A O 1
ATOM 1126 N N . GLY A 1 143 ? -5.822 -9.471 -4.051 1.00 93.62 143 GLY A N 1
ATOM 1127 C CA . GLY A 1 143 ? -4.743 -8.508 -4.273 1.00 93.62 143 GLY A CA 1
ATOM 1128 C C . GLY A 1 143 ? -5.127 -7.420 -5.267 1.00 93.62 143 GLY A C 1
ATOM 1129 O O . GLY A 1 143 ? -5.793 -7.682 -6.270 1.00 93.62 143 GLY A O 1
ATOM 1130 N N . TYR A 1 144 ? -4.683 -6.193 -5.000 1.00 92.25 144 TYR A N 1
ATOM 1131 C CA . TYR A 1 144 ? -5.005 -5.027 -5.824 1.00 92.25 144 TYR A CA 1
ATOM 1132 C C . TYR A 1 144 ? -3.775 -4.175 -6.113 1.00 92.25 144 TYR A C 1
ATOM 1134 O O . TYR A 1 144 ? -2.916 -4.008 -5.252 1.00 92.25 144 TYR A O 1
ATOM 1142 N N . ALA A 1 145 ? -3.727 -3.574 -7.298 1.00 90.25 145 ALA A N 1
ATOM 1143 C CA . ALA A 1 145 ? -2.825 -2.474 -7.611 1.00 90.25 145 ALA A CA 1
ATOM 1144 C C . ALA A 1 145 ? -3.609 -1.156 -7.641 1.00 90.25 145 ALA A C 1
ATOM 1146 O O . ALA A 1 145 ? -4.691 -1.091 -8.225 1.00 90.25 145 ALA A O 1
ATOM 1147 N N . LEU A 1 146 ? -3.071 -0.112 -7.013 1.00 87.44 146 LEU A N 1
ATOM 1148 C CA . LEU A 1 146 ? -3.713 1.189 -6.863 1.00 87.44 146 LEU A CA 1
ATOM 1149 C C . LEU A 1 146 ? -2.853 2.308 -7.441 1.00 87.44 146 LEU A C 1
ATOM 1151 O O . LEU A 1 146 ? -1.671 2.425 -7.107 1.00 87.44 146 LEU A O 1
ATOM 1155 N N . TRP A 1 147 ? -3.479 3.172 -8.237 1.00 84.38 147 TRP A N 1
ATOM 1156 C CA . TRP A 1 147 ? -2.854 4.363 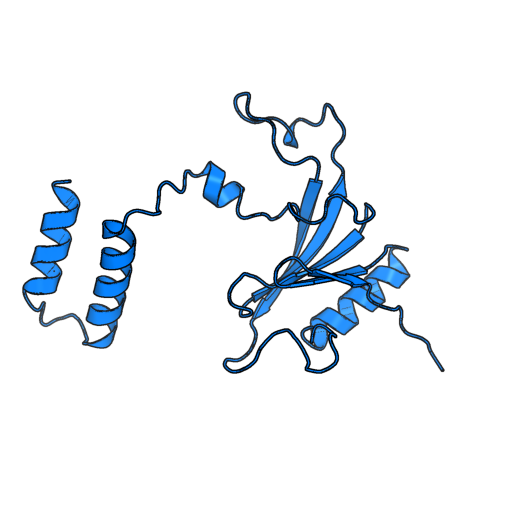-8.812 1.00 84.38 147 TRP A CA 1
ATOM 1157 C C . TRP A 1 147 ? -3.913 5.416 -9.150 1.00 84.38 147 TRP A C 1
ATOM 1159 O O . TRP A 1 147 ? -4.954 5.073 -9.703 1.00 84.38 147 TRP A O 1
ATOM 1169 N N . GLU A 1 148 ? -3.663 6.686 -8.809 1.00 80.38 148 GLU A N 1
ATOM 1170 C CA . GLU A 1 148 ? -4.518 7.837 -9.180 1.00 80.38 148 GLU A CA 1
ATOM 1171 C C . GLU A 1 148 ? -6.028 7.665 -8.901 1.00 80.38 148 GLU A C 1
ATOM 1173 O O . GLU A 1 148 ? -6.876 8.105 -9.668 1.00 80.38 148 GLU A O 1
ATOM 1178 N N . GLY A 1 149 ? -6.396 7.028 -7.787 1.00 76.25 149 GLY A N 1
ATOM 1179 C CA . GLY A 1 149 ? -7.810 6.810 -7.435 1.00 76.25 149 GLY A CA 1
ATOM 1180 C C . GLY A 1 149 ? -8.471 5.624 -8.149 1.00 76.25 149 GLY A C 1
ATOM 1181 O O . GLY A 1 149 ? -9.65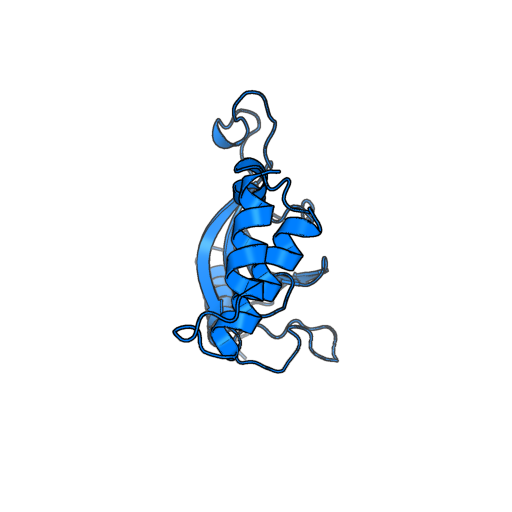9 5.383 -7.959 1.00 76.25 149 GLY A O 1
ATOM 1182 N N . HIS A 1 150 ? -7.710 4.853 -8.924 1.00 81.88 150 HIS A N 1
ATOM 1183 C CA . HIS A 1 150 ? -8.156 3.621 -9.555 1.00 81.88 150 HIS A CA 1
ATOM 1184 C C . HIS A 1 150 ? -7.592 2.380 -8.855 1.00 81.88 150 HIS A C 1
ATOM 1186 O O . HIS A 1 150 ? -6.409 2.325 -8.509 1.00 81.88 150 HIS A O 1
ATOM 1192 N N . ALA A 1 151 ? -8.444 1.364 -8.707 1.00 86.38 151 ALA A N 1
ATOM 1193 C CA . ALA A 1 151 ? -8.081 0.044 -8.208 1.00 86.38 151 ALA A CA 1
ATOM 1194 C C . ALA A 1 151 ? -8.189 -0.998 -9.318 1.00 86.38 151 ALA A C 1
ATOM 1196 O O . ALA A 1 151 ? -9.186 -1.054 -10.037 1.00 86.38 151 ALA A O 1
ATOM 1197 N N . TYR A 1 152 ? -7.178 -1.854 -9.411 1.00 87.06 152 TYR A N 1
ATOM 1198 C CA . TYR A 1 152 ? -7.091 -2.915 -10.404 1.00 87.06 152 TYR A CA 1
ATOM 1199 C C . TYR A 1 152 ? -6.901 -4.237 -9.675 1.00 87.06 152 TYR A C 1
ATOM 1201 O O . TYR A 1 152 ? -5.924 -4.410 -8.945 1.00 87.06 152 TYR A O 1
ATOM 1209 N N . ALA A 1 153 ? -7.852 -5.155 -9.843 1.00 90.50 153 ALA A N 1
ATOM 1210 C CA . ALA A 1 153 ? -7.743 -6.494 -9.283 1.00 90.50 153 ALA A CA 1
ATOM 1211 C C . ALA A 1 153 ? -6.593 -7.244 -9.965 1.00 90.50 153 ALA A C 1
ATOM 1213 O O . ALA A 1 153 ? -6.495 -7.268 -11.195 1.00 90.50 153 ALA A O 1
ATOM 1214 N N . LEU A 1 154 ? -5.722 -7.848 -9.164 1.00 89.44 154 LEU A N 1
ATOM 1215 C CA . LEU A 1 154 ? -4.663 -8.710 -9.661 1.00 89.44 154 LEU A CA 1
ATOM 1216 C C . LEU A 1 154 ? -5.214 -10.121 -9.847 1.00 89.44 154 LEU A C 1
ATOM 1218 O O . LEU A 1 154 ? -6.019 -10.597 -9.051 1.00 89.44 154 LEU A O 1
ATOM 1222 N N . GLN A 1 155 ? -4.774 -10.786 -10.909 1.00 85.69 155 GLN A N 1
ATOM 1223 C CA . GLN A 1 155 ? -5.083 -12.193 -11.131 1.00 85.69 155 GLN A CA 1
ATOM 1224 C C . GLN A 1 155 ? -4.019 -13.068 -10.468 1.00 85.69 155 GLN A C 1
ATOM 1226 O O . GLN A 1 155 ? -2.834 -12.718 -10.457 1.00 85.69 155 GLN A O 1
ATOM 1231 N N . GLU A 1 156 ? -4.445 -14.208 -9.931 1.00 75.88 156 GLU A N 1
ATOM 1232 C CA . GLU A 1 156 ? -3.528 -15.258 -9.500 1.00 75.88 156 GLU A CA 1
ATOM 1233 C C . GLU A 1 156 ? -2.728 -15.803 -10.690 1.00 75.88 156 GLU A C 1
ATOM 1235 O O . GLU A 1 156 ? -3.119 -15.663 -11.850 1.00 75.88 156 GLU A O 1
ATOM 1240 N N . PHE A 1 157 ? -1.592 -16.445 -10.413 1.00 68.75 157 PHE A N 1
ATOM 1241 C CA . PHE A 1 157 ? -0.884 -17.187 -11.451 1.00 68.75 157 PHE A CA 1
ATOM 1242 C C . PHE A 1 157 ? -1.751 -18.350 -11.949 1.00 68.75 157 PHE A C 1
ATOM 1244 O O . PHE A 1 157 ? -1.973 -19.310 -11.211 1.00 68.75 157 PHE A O 1
ATOM 1251 N N . SER A 1 158 ? -2.165 -18.307 -13.216 1.00 55.28 158 SER A N 1
ATOM 1252 C CA . SER A 1 158 ? -2.562 -19.511 -13.940 1.00 55.28 158 SER A CA 1
ATOM 1253 C C . SER A 1 158 ? -1.288 -20.267 -14.319 1.00 55.28 158 SER A C 1
ATOM 1255 O O . SER A 1 158 ? -0.473 -19.786 -15.107 1.00 55.28 158 SER A O 1
ATOM 1257 N N . HIS A 1 159 ? -1.056 -21.421 -13.697 1.00 48.34 159 HIS A N 1
ATOM 1258 C CA . HIS A 1 159 ? -0.107 -22.390 -14.240 1.00 48.34 159 HIS A CA 1
ATOM 1259 C C . HIS A 1 159 ? -0.812 -23.118 -15.383 1.00 48.34 159 HIS A C 1
ATOM 1261 O O . HIS A 1 159 ? -1.510 -24.098 -15.128 1.00 48.34 159 HIS A O 1
ATOM 1267 N N . ASP A 1 160 ? -0.658 -22.596 -16.598 1.00 41.59 160 ASP A N 1
ATOM 1268 C CA . ASP A 1 160 ? -0.771 -23.407 -17.813 1.00 41.59 160 ASP A CA 1
ATOM 1269 C C . ASP A 1 160 ? 0.574 -24.099 -18.085 1.00 41.59 160 ASP A C 1
ATOM 1271 O O . ASP A 1 160 ? 1.627 -23.436 -17.905 1.00 41.59 160 ASP A O 1
#

Foldseek 3Di:
DVVLVVLVVVLVVPDVPDDPVNSVVSVVVSVVVVVDPPPCDVVVVVPLPLQVVLPPVDDPQAWEFEAHQVSFKTWTWGKHFADPPHPVLDDPRDGDDRMDTDTPDMDTDDPDDHLADPVRDGVDDPVSLVVRLVCCVVVVHWYWYDDDSDIDTRDHDDPD